Protein AF-A0A1F9MQ58-F1 (afdb_monomer_lite)

Structure (mmCIF, N/CA/C/O backbone):
data_AF-A0A1F9MQ58-F1
#
_entry.id   AF-A0A1F9MQ58-F1
#
loop_
_atom_site.group_PDB
_atom_site.id
_atom_site.type_symbol
_atom_site.label_atom_id
_atom_site.label_alt_id
_atom_site.label_comp_id
_atom_site.label_asym_id
_atom_site.label_entity_id
_atom_site.label_seq_id
_atom_site.pdbx_PDB_ins_code
_atom_site.Cartn_x
_atom_site.Cartn_y
_atom_site.Cartn_z
_atom_site.occupancy
_atom_site.B_iso_or_equiv
_atom_site.auth_seq_id
_atom_site.auth_comp_id
_atom_site.auth_asym_id
_atom_site.auth_atom_id
_atom_site.pdbx_PDB_model_num
ATOM 1 N N . MET A 1 1 ? -5.422 26.851 29.718 1.00 42.97 1 MET A N 1
ATOM 2 C CA . MET A 1 1 ? -6.063 26.298 28.508 1.00 42.97 1 MET A CA 1
ATOM 3 C C . MET A 1 1 ? -4.948 25.716 27.662 1.00 42.97 1 MET A C 1
ATOM 5 O O . MET A 1 1 ? -4.197 26.482 27.083 1.00 42.97 1 MET A O 1
ATOM 9 N N . SER A 1 2 ? -4.757 24.399 27.703 1.00 49.75 2 SER A N 1
ATOM 10 C CA . SER A 1 2 ? -3.715 23.707 26.933 1.00 49.75 2 SER A CA 1
ATOM 11 C C . SER A 1 2 ? -4.400 22.605 26.137 1.00 49.75 2 SER A C 1
ATOM 13 O O . SER A 1 2 ? -4.529 21.478 26.601 1.00 49.75 2 SER A O 1
ATOM 15 N N . THR A 1 3 ? -4.941 22.984 24.983 1.00 53.00 3 THR A N 1
ATOM 16 C CA . THR A 1 3 ? -5.681 22.118 24.048 1.00 53.00 3 THR A CA 1
ATOM 17 C C . THR A 1 3 ? -4.827 21.661 22.864 1.00 53.00 3 THR A C 1
ATOM 19 O O . THR A 1 3 ? -5.270 20.835 22.073 1.00 53.00 3 THR A O 1
ATOM 22 N N . ASP A 1 4 ? -3.588 22.140 22.760 1.00 58.81 4 ASP A N 1
ATOM 23 C CA . ASP A 1 4 ? -2.843 22.086 21.496 1.00 58.81 4 ASP A CA 1
ATOM 24 C C . ASP A 1 4 ? -2.055 20.784 21.298 1.00 58.81 4 ASP A C 1
ATOM 26 O O . ASP A 1 4 ? -1.822 20.363 20.172 1.00 58.81 4 ASP A O 1
ATOM 30 N N . GLY A 1 5 ? -1.688 20.083 22.375 1.00 55.97 5 GLY A N 1
ATOM 31 C CA . GLY A 1 5 ? -0.963 18.810 22.261 1.00 55.97 5 GLY A CA 1
ATOM 32 C C . GLY A 1 5 ? -1.830 17.655 21.747 1.00 55.97 5 GLY A C 1
ATOM 33 O O . GLY A 1 5 ? -1.336 16.760 21.068 1.00 55.97 5 GLY A O 1
ATOM 34 N N . ASN A 1 6 ? -3.132 17.685 22.047 1.00 60.88 6 ASN A N 1
ATOM 35 C CA . ASN A 1 6 ? -4.041 16.584 21.729 1.00 60.88 6 ASN A CA 1
ATOM 36 C C . ASN A 1 6 ? -4.501 16.623 20.261 1.00 60.88 6 ASN A C 1
ATOM 38 O O . ASN A 1 6 ? -4.661 15.579 19.636 1.00 60.88 6 ASN A O 1
ATOM 42 N N . SER A 1 7 ? -4.650 17.822 19.685 1.00 65.12 7 SER A N 1
ATOM 43 C CA . SER A 1 7 ? -5.025 17.998 18.276 1.00 65.12 7 SER A CA 1
ATOM 44 C C . SER A 1 7 ? -3.891 17.629 17.314 1.00 65.12 7 SER A C 1
ATOM 46 O O . SER A 1 7 ? -4.140 17.029 16.272 1.00 65.12 7 SER A O 1
ATOM 48 N N . ILE A 1 8 ? -2.634 17.916 17.673 1.00 64.75 8 ILE A N 1
ATOM 49 C CA . ILE A 1 8 ? -1.462 17.579 16.847 1.00 64.75 8 ILE A CA 1
ATOM 50 C C . ILE A 1 8 ? -1.295 16.060 16.722 1.00 64.75 8 ILE A C 1
ATOM 52 O O . ILE A 1 8 ? -1.086 15.551 15.621 1.00 64.75 8 ILE A O 1
ATOM 56 N N . LEU A 1 9 ? -1.427 15.329 17.832 1.00 64.94 9 LEU A N 1
ATOM 57 C CA . LEU A 1 9 ? -1.312 13.867 17.844 1.00 64.94 9 LEU A CA 1
ATOM 58 C C . LEU A 1 9 ? -2.446 13.192 17.060 1.00 64.94 9 LEU A C 1
ATOM 60 O O . LEU A 1 9 ? -2.198 12.230 16.334 1.00 64.94 9 LEU A O 1
ATOM 64 N N . GLN A 1 10 ? -3.671 13.715 17.161 1.00 69.62 10 GLN A N 1
ATOM 65 C CA . GLN A 1 10 ? -4.814 13.214 16.393 1.00 69.62 10 GLN A CA 1
ATOM 66 C C . GLN A 1 10 ? -4.635 13.426 14.886 1.00 69.62 10 GLN A C 1
ATOM 68 O O . GLN A 1 10 ? -4.887 12.506 14.109 1.00 69.62 10 GLN A O 1
ATOM 73 N N . ASN A 1 11 ? -4.134 14.592 14.471 1.00 74.88 11 ASN A N 1
ATOM 74 C CA . ASN A 1 11 ? -3.872 14.873 13.059 1.00 74.88 11 ASN A CA 1
ATOM 75 C C . ASN A 1 11 ? -2.779 13.957 12.490 1.00 74.88 11 ASN A C 1
ATOM 77 O O . ASN A 1 11 ? -2.952 13.391 11.416 1.00 74.88 11 ASN A O 1
ATOM 81 N N . GLN A 1 12 ? -1.698 13.723 13.241 1.00 79.69 12 GLN A N 1
ATOM 82 C CA . GLN A 1 12 ? -0.633 12.806 12.819 1.00 79.69 12 GLN A CA 1
ATOM 83 C C . GLN A 1 12 ? -1.126 11.363 12.650 1.00 79.69 12 GLN A C 1
ATOM 85 O O . GLN A 1 12 ? -0.718 10.677 11.715 1.00 79.69 12 GLN A O 1
ATOM 90 N N . GLN A 1 13 ? -2.013 10.896 13.533 1.00 79.56 13 GLN A N 1
ATOM 91 C CA . GLN A 1 13 ? -2.619 9.569 13.404 1.00 79.56 13 GLN A CA 1
ATOM 92 C C . GLN A 1 13 ? -3.555 9.481 12.197 1.00 79.56 13 GLN A C 1
ATOM 94 O O . GLN A 1 13 ? -3.550 8.472 11.494 1.00 79.56 13 GLN A O 1
ATOM 99 N N . HIS A 1 14 ? -4.330 10.531 11.933 1.00 83.94 14 HIS A N 1
ATOM 100 C CA . HIS A 1 14 ? -5.216 10.582 10.776 1.00 83.94 14 HIS A CA 1
ATOM 101 C C . HIS A 1 14 ? -4.436 10.547 9.453 1.00 83.94 14 HIS A C 1
ATOM 103 O O . HIS A 1 14 ? -4.742 9.734 8.578 1.00 83.94 14 HIS A O 1
ATOM 109 N N . ASP A 1 15 ? -3.370 11.341 9.341 1.00 86.50 15 ASP A N 1
ATOM 110 C CA . ASP A 1 15 ? -2.500 11.363 8.161 1.00 86.50 15 ASP A CA 1
ATOM 111 C C . ASP A 1 15 ? -1.853 9.993 7.909 1.00 86.50 15 ASP A C 1
ATOM 113 O O . ASP A 1 15 ? -1.788 9.519 6.770 1.00 86.50 15 ASP A O 1
ATOM 117 N N . LEU A 1 16 ? -1.432 9.312 8.980 1.00 85.50 16 LEU A N 1
ATOM 118 C CA . LEU A 1 16 ? -0.866 7.965 8.915 1.00 85.50 16 LEU A CA 1
ATOM 119 C C . LEU A 1 16 ? -1.864 6.953 8.338 1.00 85.50 16 LEU A C 1
ATOM 121 O O . LEU A 1 16 ? -1.513 6.141 7.480 1.00 85.50 16 LEU A O 1
ATOM 125 N N . ARG A 1 17 ? -3.121 7.019 8.786 1.00 87.06 17 ARG A N 1
ATOM 126 C CA . ARG A 1 17 ? -4.198 6.134 8.326 1.00 87.06 17 ARG A CA 1
ATOM 127 C C . ARG A 1 17 ? -4.545 6.386 6.867 1.00 87.06 17 ARG A C 1
ATOM 129 O O . ARG A 1 17 ? -4.656 5.430 6.105 1.00 87.06 17 ARG A O 1
ATOM 136 N N . ILE A 1 18 ? -4.632 7.649 6.446 1.00 88.81 18 ILE A N 1
ATOM 137 C CA . ILE A 1 18 ? -4.834 8.010 5.034 1.00 88.81 18 ILE A CA 1
ATOM 138 C C . ILE A 1 18 ? -3.687 7.475 4.173 1.00 88.81 18 ILE A C 1
ATOM 140 O O . ILE A 1 18 ? -3.915 6.929 3.087 1.00 88.81 18 ILE A O 1
ATOM 144 N N . PHE A 1 19 ? -2.449 7.606 4.649 1.00 89.00 19 PHE A N 1
ATOM 145 C CA . PHE A 1 19 ? -1.284 7.101 3.937 1.00 89.00 19 PHE A CA 1
ATOM 146 C C . PHE A 1 19 ? -1.338 5.578 3.771 1.00 89.00 19 PHE A C 1
ATOM 148 O O . PHE A 1 19 ? -1.163 5.069 2.662 1.00 89.00 19 PHE A O 1
ATOM 155 N N . ILE A 1 20 ? -1.655 4.841 4.838 1.00 90.00 20 ILE A N 1
ATOM 156 C CA . ILE A 1 20 ? -1.796 3.384 4.764 1.00 90.00 20 ILE A CA 1
ATOM 157 C C . ILE A 1 20 ? -2.968 2.983 3.881 1.00 90.00 20 ILE A C 1
ATOM 159 O O . ILE A 1 20 ? -2.802 2.102 3.042 1.00 90.00 20 ILE A O 1
ATOM 163 N N . PHE A 1 21 ? -4.117 3.645 3.997 1.00 92.50 21 PHE A N 1
ATOM 164 C CA . PHE A 1 21 ? -5.248 3.410 3.106 1.00 92.50 21 PHE A CA 1
ATOM 165 C C . PHE A 1 21 ? -4.831 3.548 1.639 1.00 92.50 21 PHE A C 1
ATOM 167 O O . PHE A 1 21 ? -5.105 2.667 0.825 1.00 92.50 21 PHE A O 1
ATOM 174 N N . SER A 1 22 ? -4.077 4.600 1.317 1.00 90.31 22 SER A N 1
ATOM 175 C CA . SER A 1 22 ? -3.553 4.822 -0.031 1.00 90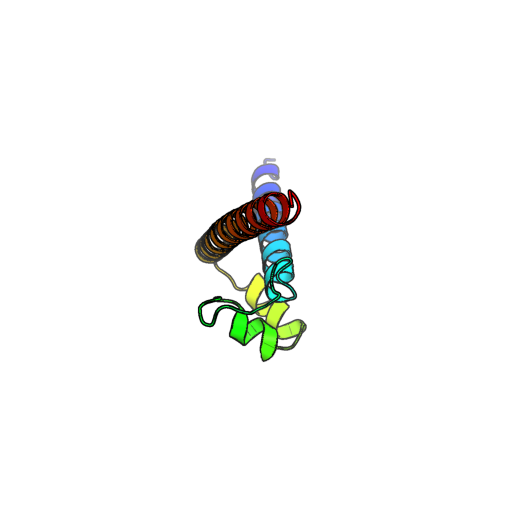.31 22 SER A CA 1
ATOM 176 C C . SER A 1 22 ? -2.658 3.665 -0.487 1.00 90.31 22 SER A C 1
ATOM 178 O O . SER A 1 22 ? -2.832 3.161 -1.597 1.00 90.31 22 SER A O 1
ATOM 180 N N . LEU A 1 23 ? -1.756 3.184 0.379 1.00 87.94 23 LEU A N 1
ATOM 181 C CA . LEU A 1 23 ? -0.905 2.022 0.099 1.00 87.94 23 LEU A CA 1
ATOM 182 C C . LEU A 1 23 ? -1.708 0.730 -0.080 1.00 87.94 23 LEU A C 1
ATOM 184 O O . LEU A 1 23 ? -1.372 -0.095 -0.931 1.00 87.94 23 LEU A O 1
ATOM 188 N N . VAL A 1 24 ? -2.757 0.531 0.711 1.00 88.88 24 VAL A N 1
ATOM 189 C CA . VAL A 1 24 ? -3.637 -0.636 0.634 1.00 88.88 24 VAL A CA 1
ATOM 190 C C . VAL A 1 24 ? -4.390 -0.639 -0.697 1.00 88.88 24 VAL A C 1
ATOM 192 O O . VAL A 1 24 ? -4.392 -1.658 -1.390 1.00 88.88 24 VAL A O 1
ATOM 195 N N . VAL A 1 25 ? -4.946 0.506 -1.104 1.00 89.31 25 VAL A N 1
ATOM 196 C CA . VAL A 1 25 ? -5.646 0.673 -2.387 1.00 89.31 25 VAL A CA 1
ATOM 197 C C . VAL A 1 25 ? -4.703 0.440 -3.562 1.00 89.31 25 VAL A C 1
ATOM 199 O O . VAL A 1 25 ? -5.030 -0.324 -4.471 1.00 89.31 25 VAL A O 1
ATOM 202 N N . ALA A 1 26 ? -3.523 1.058 -3.543 1.00 82.31 26 ALA A N 1
ATOM 203 C CA . ALA A 1 26 ? -2.551 0.927 -4.614 1.00 82.31 26 ALA A CA 1
ATOM 204 C C . ALA A 1 26 ? -1.116 1.066 -4.097 1.00 82.31 26 ALA A C 1
ATOM 206 O O . ALA A 1 26 ? -0.749 2.046 -3.456 1.00 82.31 26 ALA A O 1
ATOM 207 N N . CYS A 1 27 ? -0.254 0.114 -4.460 1.00 78.31 27 CYS A N 1
ATOM 208 C CA . CYS A 1 27 ? 1.183 0.290 -4.283 1.00 78.31 27 CYS A CA 1
ATOM 209 C C . CYS A 1 27 ? 1.778 0.883 -5.567 1.00 78.31 27 CYS A C 1
ATOM 211 O O . CYS A 1 27 ? 1.655 0.263 -6.629 1.00 78.31 27 CYS A O 1
ATOM 213 N N . PRO A 1 28 ? 2.473 2.033 -5.484 1.00 70.69 28 PRO A N 1
ATOM 214 C CA . PRO A 1 28 ? 2.980 2.752 -6.653 1.00 70.69 28 PRO A CA 1
ATOM 215 C C . PRO A 1 28 ? 4.040 1.974 -7.447 1.00 70.69 28 PRO A C 1
ATOM 217 O O . PRO A 1 28 ? 4.390 2.365 -8.556 1.00 70.69 28 PRO A O 1
ATOM 220 N N . ILE A 1 29 ? 4.562 0.873 -6.901 1.00 67.94 29 ILE A N 1
ATOM 221 C CA . ILE A 1 29 ? 5.628 0.074 -7.519 1.00 67.94 29 ILE A CA 1
ATOM 222 C C . ILE A 1 29 ? 5.151 -1.303 -7.981 1.00 67.94 29 ILE A C 1
ATOM 224 O O . ILE A 1 29 ? 5.942 -2.103 -8.484 1.00 67.94 29 ILE A O 1
ATOM 228 N N . ASN A 1 30 ? 3.874 -1.628 -7.788 1.00 61.66 30 ASN A N 1
ATOM 229 C CA . ASN A 1 30 ? 3.422 -2.992 -7.994 1.00 61.66 30 ASN A CA 1
ATOM 230 C C . ASN A 1 30 ? 3.154 -3.285 -9.477 1.00 61.66 30 ASN A C 1
ATOM 232 O O . ASN A 1 30 ? 2.048 -3.088 -9.967 1.00 61.66 30 ASN A O 1
ATOM 236 N N . ARG A 1 31 ? 4.174 -3.784 -10.188 1.00 53.78 31 ARG A N 1
ATOM 237 C CA . ARG A 1 31 ? 3.997 -4.543 -11.444 1.00 53.78 31 ARG A CA 1
ATOM 238 C C . ARG A 1 31 ? 3.986 -6.061 -11.241 1.00 53.78 31 ARG A C 1
ATOM 240 O O . ARG A 1 31 ? 3.703 -6.779 -12.187 1.00 53.78 31 ARG A O 1
ATOM 247 N N . ASN A 1 32 ? 4.286 -6.541 -10.034 1.00 50.50 32 ASN A N 1
ATOM 248 C CA . ASN A 1 32 ? 4.129 -7.939 -9.643 1.00 50.50 32 ASN A CA 1
ATOM 249 C C . ASN A 1 32 ? 3.969 -7.984 -8.118 1.00 50.50 32 ASN A C 1
ATOM 251 O O . ASN A 1 32 ? 4.960 -7.695 -7.433 1.00 50.50 32 ASN A O 1
ATOM 255 N N . PRO A 1 33 ? 2.773 -8.289 -7.575 1.00 54.72 33 PRO A N 1
ATOM 256 C CA . PRO A 1 33 ? 2.641 -8.522 -6.146 1.00 54.72 33 PRO A CA 1
ATOM 257 C C . PRO A 1 33 ? 3.617 -9.634 -5.781 1.00 54.72 33 PRO A C 1
ATOM 259 O O . PRO A 1 33 ? 3.529 -10.748 -6.286 1.00 54.72 33 PRO A O 1
ATOM 262 N N . ARG A 1 34 ? 4.611 -9.313 -4.949 1.00 59.91 34 ARG A N 1
ATOM 263 C CA . ARG A 1 34 ? 5.334 -10.370 -4.248 1.00 59.91 34 ARG A CA 1
ATOM 264 C C . ARG A 1 34 ? 4.297 -11.111 -3.412 1.00 59.91 34 ARG A C 1
ATOM 266 O O . ARG A 1 34 ? 3.490 -10.448 -2.756 1.00 59.91 34 ARG A O 1
ATOM 273 N N . GLU A 1 35 ? 4.357 -12.439 -3.421 1.00 59.03 35 GLU A N 1
ATOM 274 C CA . GLU A 1 35 ? 3.500 -13.314 -2.607 1.00 59.03 35 GLU A CA 1
ATOM 275 C C . GLU A 1 35 ? 3.507 -12.898 -1.119 1.00 59.03 35 GLU A C 1
ATOM 277 O O . GLU A 1 35 ? 2.518 -13.076 -0.416 1.00 59.03 35 GLU A O 1
ATOM 282 N N . ASP A 1 36 ? 4.566 -12.207 -0.680 1.00 73.94 36 ASP A N 1
ATOM 283 C CA . ASP A 1 36 ? 4.800 -11.805 0.710 1.00 73.94 36 ASP A CA 1
ATOM 284 C C . ASP A 1 36 ? 4.366 -10.363 1.055 1.00 73.94 36 ASP A C 1
ATOM 286 O O . ASP A 1 36 ? 4.769 -9.830 2.096 1.00 73.94 36 ASP A O 1
ATOM 290 N N . CYS A 1 37 ? 3.639 -9.654 0.181 1.00 81.06 37 CYS A N 1
ATOM 291 C CA . CYS A 1 37 ? 3.152 -8.312 0.522 1.00 81.06 37 CYS A CA 1
ATOM 292 C C . CYS A 1 37 ? 2.026 -8.412 1.567 1.00 81.06 37 CYS A C 1
ATOM 294 O O . CYS A 1 37 ? 1.013 -9.046 1.279 1.00 81.06 37 CYS A O 1
ATOM 296 N N . PRO A 1 38 ? 2.112 -7.724 2.725 1.00 81.81 38 PRO A N 1
ATOM 297 C CA . PRO A 1 38 ? 1.076 -7.795 3.762 1.00 81.81 38 PRO A CA 1
ATOM 298 C C . PRO A 1 38 ? -0.284 -7.256 3.294 1.00 81.81 38 PRO A C 1
ATOM 300 O O . PRO A 1 38 ? -1.311 -7.561 3.890 1.00 81.81 38 PRO A O 1
ATOM 303 N N . PHE A 1 39 ? -0.305 -6.472 2.211 1.00 86.19 39 PHE A N 1
ATOM 304 C CA . PHE A 1 39 ? -1.525 -5.929 1.619 1.00 86.19 39 PHE A CA 1
ATOM 305 C C . PHE A 1 39 ? -2.003 -6.687 0.379 1.00 86.19 39 PHE A C 1
ATOM 307 O O . PHE A 1 39 ? -2.986 -6.244 -0.203 1.00 86.19 39 PHE A O 1
ATOM 314 N N . SER A 1 40 ? -1.352 -7.775 -0.062 1.00 84.00 40 SER A N 1
ATOM 315 C CA . SER A 1 40 ? -1.757 -8.486 -1.294 1.00 84.00 40 SER A CA 1
ATOM 316 C C . SER A 1 40 ? -3.226 -8.904 -1.226 1.00 84.00 40 SER A C 1
ATOM 318 O O . SER A 1 40 ? -4.042 -8.437 -2.018 1.00 84.00 40 SER A O 1
ATOM 320 N N . LYS A 1 41 ? -3.572 -9.659 -0.182 1.00 84.00 41 LYS A N 1
ATOM 321 C CA . LYS A 1 41 ? -4.915 -10.188 0.038 1.00 84.00 41 LYS A CA 1
ATOM 322 C C . LYS A 1 41 ? -5.959 -9.087 0.201 1.00 84.00 41 LYS A C 1
ATOM 324 O O . LYS A 1 41 ? -6.981 -9.099 -0.467 1.00 84.00 41 LYS A O 1
ATOM 329 N N . ILE A 1 42 ? -5.686 -8.087 1.041 1.00 88.62 42 ILE A N 1
ATOM 330 C CA . ILE A 1 42 ? -6.622 -6.970 1.237 1.00 88.62 42 ILE A CA 1
ATOM 331 C C . ILE A 1 42 ? -6.784 -6.148 -0.046 1.00 88.62 42 ILE A C 1
ATOM 333 O O . ILE A 1 42 ? -7.870 -5.645 -0.326 1.00 88.62 42 ILE A O 1
ATOM 337 N N . ARG A 1 43 ? -5.731 -5.986 -0.852 1.00 87.38 43 ARG A N 1
ATOM 338 C CA . ARG A 1 43 ? -5.835 -5.228 -2.100 1.00 87.38 43 ARG A CA 1
ATOM 339 C C . ARG A 1 43 ? -6.721 -5.937 -3.120 1.00 87.38 43 ARG A C 1
ATOM 341 O O . ARG A 1 43 ? -7.503 -5.258 -3.787 1.00 87.38 43 ARG A O 1
ATOM 348 N N . GLU A 1 44 ? -6.578 -7.250 -3.231 1.00 85.94 44 GLU A N 1
ATOM 349 C CA . GLU A 1 44 ? -7.258 -8.083 -4.226 1.00 85.94 44 GLU A CA 1
ATOM 350 C C . GLU A 1 44 ? -8.697 -8.417 -3.821 1.00 85.94 44 GLU A C 1
ATOM 352 O O . GLU A 1 44 ? -9.604 -8.248 -4.635 1.00 85.94 44 GLU A O 1
ATOM 357 N N . ASP A 1 45 ? -8.915 -8.794 -2.561 1.00 89.38 45 ASP A N 1
ATOM 358 C CA . ASP A 1 45 ? -10.172 -9.413 -2.131 1.00 89.38 45 ASP A CA 1
ATOM 359 C C . ASP A 1 45 ? -11.151 -8.433 -1.470 1.00 89.38 45 ASP A C 1
ATOM 361 O O . ASP A 1 45 ? -12.349 -8.707 -1.415 1.00 89.38 45 ASP A O 1
ATOM 365 N N . CYS A 1 46 ? -10.670 -7.296 -0.955 1.00 92.44 46 CYS A N 1
ATOM 366 C CA . CYS A 1 46 ? -11.506 -6.370 -0.191 1.00 92.44 46 CYS A CA 1
ATOM 367 C C . CYS A 1 46 ? -12.033 -5.196 -1.032 1.00 92.44 46 CYS A C 1
ATOM 369 O O . CYS A 1 46 ? -11.357 -4.634 -1.906 1.00 92.44 46 CYS A O 1
ATOM 371 N N . SER A 1 47 ? -13.242 -4.758 -0.697 1.00 95.31 47 SER A N 1
ATOM 372 C CA . SER A 1 47 ? -13.850 -3.515 -1.169 1.00 95.31 47 SER A CA 1
ATOM 373 C C . SER A 1 47 ? -13.093 -2.275 -0.671 1.00 95.31 47 SER A C 1
ATOM 375 O O . SER A 1 47 ? -12.258 -2.337 0.231 1.00 95.31 47 SER A O 1
ATOM 377 N N . LEU A 1 48 ? -13.380 -1.109 -1.258 1.00 94.00 48 LEU A N 1
ATOM 378 C CA . LEU A 1 48 ? -12.801 0.162 -0.800 1.00 94.00 48 LEU A CA 1
ATOM 379 C C . LEU A 1 48 ? -13.160 0.487 0.656 1.00 94.00 48 LEU A C 1
ATOM 381 O O . LEU A 1 48 ? -12.317 1.002 1.385 1.00 94.00 48 LEU A O 1
ATOM 385 N N . GLU A 1 49 ? -14.381 0.165 1.074 1.00 95.25 49 GLU A N 1
ATOM 386 C CA . GLU A 1 49 ? -14.853 0.381 2.442 1.00 95.25 49 GLU A CA 1
ATOM 387 C C . GLU A 1 49 ? -14.080 -0.489 3.440 1.00 95.25 49 GLU A C 1
ATOM 389 O O . GLU A 1 49 ? -13.542 0.014 4.423 1.00 95.25 49 GLU A O 1
ATOM 394 N N . GLU A 1 50 ? -13.912 -1.778 3.143 1.00 95.19 50 GLU A N 1
ATOM 395 C CA . GLU A 1 50 ? -13.120 -2.692 3.974 1.00 95.19 50 GLU A CA 1
ATOM 396 C C . GLU A 1 50 ? -11.647 -2.274 4.054 1.00 95.19 50 GLU A C 1
ATOM 398 O O . GLU A 1 50 ? -11.033 -2.347 5.118 1.00 95.19 50 GLU A O 1
ATOM 403 N N . LYS A 1 51 ? -11.077 -1.774 2.952 1.00 93.81 51 LYS A N 1
ATOM 404 C CA . LYS A 1 51 ? -9.710 -1.225 2.922 1.00 93.81 51 LYS A CA 1
ATOM 405 C C . LYS A 1 51 ? -9.571 0.002 3.819 1.00 93.81 51 LYS A C 1
ATOM 407 O O . LYS A 1 51 ? -8.555 0.152 4.498 1.00 93.81 51 LYS A O 1
ATOM 412 N N . TYR A 1 52 ? -10.576 0.874 3.819 1.00 93.00 52 TYR A N 1
ATOM 413 C CA . TYR A 1 52 ? -10.608 2.052 4.680 1.00 93.00 52 TYR A CA 1
ATOM 414 C C . TYR A 1 52 ? -10.721 1.654 6.154 1.00 93.00 52 TYR A C 1
ATOM 416 O O . TYR A 1 52 ? -9.921 2.101 6.974 1.00 93.00 52 TYR A O 1
ATOM 424 N N . HIS A 1 53 ? -11.633 0.735 6.479 1.00 94.00 53 HIS A N 1
ATOM 425 C CA . HIS A 1 53 ? -11.770 0.206 7.834 1.00 94.00 53 HIS A CA 1
ATOM 426 C C . HIS A 1 53 ? -10.514 -0.500 8.326 1.00 94.00 53 HIS A C 1
ATOM 428 O O . HIS A 1 53 ? -10.156 -0.356 9.492 1.00 94.00 53 HIS A O 1
ATOM 434 N N . TYR A 1 54 ? -9.823 -1.236 7.459 1.00 92.94 54 TYR A N 1
ATOM 435 C CA . TYR A 1 54 ? -8.540 -1.824 7.809 1.00 92.94 54 TYR A CA 1
ATOM 436 C C . TYR A 1 54 ? -7.538 -0.747 8.241 1.00 92.94 54 TYR A C 1
ATOM 438 O O . TYR A 1 54 ? -6.959 -0.857 9.316 1.00 92.94 54 TYR A O 1
ATOM 446 N N . ALA A 1 55 ? -7.380 0.320 7.453 1.00 92.50 55 ALA A N 1
ATOM 447 C CA . ALA A 1 55 ? -6.447 1.394 7.776 1.00 92.50 55 ALA A CA 1
ATOM 448 C C . ALA A 1 55 ? -6.826 2.151 9.063 1.00 92.50 55 ALA A C 1
ATOM 450 O O . ALA A 1 55 ? -5.949 2.458 9.867 1.00 92.50 55 ALA A O 1
ATOM 451 N N . GLU A 1 56 ? -8.117 2.416 9.286 1.00 91.31 56 GLU A N 1
ATOM 452 C CA . GLU A 1 56 ? -8.618 3.089 10.494 1.00 91.31 56 GLU A CA 1
ATOM 453 C C . GLU A 1 56 ? -8.399 2.276 11.777 1.00 91.31 56 GLU A C 1
ATOM 455 O O . GLU A 1 56 ? -8.140 2.852 12.836 1.00 91.31 56 GLU A O 1
ATOM 460 N N . ASN A 1 57 ? -8.483 0.946 11.687 1.00 91.50 57 ASN A N 1
ATOM 461 C CA . ASN A 1 57 ? -8.402 0.051 12.842 1.00 91.50 57 ASN A CA 1
ATOM 462 C C . ASN A 1 57 ? -6.975 -0.379 13.208 1.00 91.50 57 ASN A C 1
ATOM 464 O O . ASN A 1 57 ? -6.803 -1.081 14.203 1.00 91.50 57 ASN A O 1
ATOM 468 N N . LEU A 1 58 ? -5.959 0.031 12.445 1.00 89.19 58 LEU A N 1
ATOM 469 C CA . LEU A 1 58 ? -4.571 -0.276 12.778 1.00 89.19 58 LEU A CA 1
ATOM 470 C C . LEU A 1 58 ? -4.147 0.410 14.073 1.00 89.19 58 LEU A C 1
ATOM 472 O O . LEU A 1 58 ? -4.355 1.617 14.272 1.00 89.19 58 LEU A O 1
ATOM 476 N N . PHE A 1 59 ? -3.460 -0.346 14.924 1.00 88.25 59 PHE A N 1
ATOM 477 C CA . PHE A 1 59 ? -2.747 0.254 16.037 1.00 88.25 59 PHE A CA 1
ATOM 478 C C . PHE A 1 59 ? -1.558 1.078 15.517 1.00 88.25 59 PHE A C 1
ATOM 480 O O . PHE A 1 59 ? -0.951 0.730 14.500 1.00 88.25 59 PHE A O 1
ATOM 487 N N . PRO A 1 60 ? -1.153 2.151 16.225 1.00 84.12 60 PRO A N 1
ATOM 488 C CA . PRO A 1 60 ? -0.044 2.994 15.781 1.00 84.12 60 PRO A CA 1
ATOM 489 C C . PRO A 1 60 ? 1.262 2.233 15.505 1.00 84.12 60 PRO A C 1
ATOM 491 O O . PRO A 1 60 ? 1.981 2.588 14.577 1.00 84.12 60 PRO A O 1
ATOM 494 N N . TYR A 1 61 ? 1.567 1.179 16.272 1.00 86.38 61 TYR A N 1
ATOM 495 C CA . TYR A 1 61 ? 2.781 0.383 16.059 1.00 86.38 61 TYR A CA 1
ATOM 496 C C . TYR A 1 61 ? 2.712 -0.445 14.764 1.00 86.38 61 TYR A C 1
ATOM 498 O O . TYR A 1 61 ? 3.674 -0.456 14.002 1.00 86.38 61 TYR A O 1
ATOM 506 N N . GLU A 1 62 ? 1.562 -1.053 14.459 1.00 88.94 62 GLU A N 1
ATOM 507 C CA . GLU A 1 62 ? 1.348 -1.823 13.223 1.00 88.94 62 GLU A CA 1
ATOM 508 C 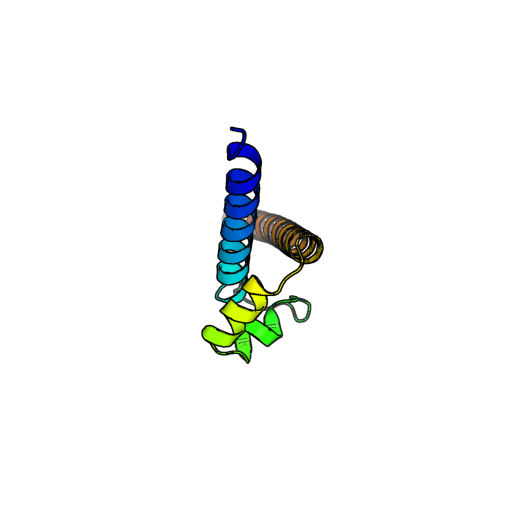C . GLU A 1 62 ? 1.452 -0.916 12.002 1.00 88.94 62 GLU A C 1
ATOM 510 O O . GLU A 1 62 ? 2.057 -1.263 10.988 1.00 88.94 62 GLU A O 1
ATOM 515 N N . ALA A 1 63 ? 0.891 0.288 12.119 1.00 86.56 63 ALA A N 1
ATOM 516 C CA . ALA A 1 63 ? 0.962 1.291 11.078 1.00 86.56 63 ALA A CA 1
ATOM 517 C C . ALA A 1 63 ? 2.419 1.668 10.751 1.00 86.56 63 ALA A C 1
ATOM 519 O O . ALA A 1 63 ? 2.801 1.717 9.580 1.00 86.56 63 ALA A O 1
ATOM 520 N N . VAL A 1 64 ? 3.254 1.870 11.774 1.00 86.81 64 VAL A N 1
ATOM 521 C CA . VAL A 1 64 ? 4.689 2.143 11.599 1.00 86.81 64 VAL A CA 1
ATOM 522 C C . VAL A 1 64 ? 5.404 0.961 10.940 1.00 86.81 64 VAL A C 1
ATOM 524 O O . VAL A 1 64 ? 6.112 1.160 9.952 1.00 86.81 64 VAL A O 1
ATOM 527 N N . GLU A 1 65 ? 5.183 -0.266 11.414 1.00 87.50 65 GLU A N 1
ATOM 528 C CA . GLU A 1 65 ? 5.802 -1.472 10.843 1.00 87.50 65 GLU A CA 1
ATOM 529 C C . GLU A 1 65 ? 5.461 -1.655 9.355 1.00 87.50 65 GLU A C 1
ATOM 531 O O . GLU A 1 65 ? 6.332 -1.958 8.530 1.00 87.50 65 GLU A O 1
ATOM 536 N N . LEU A 1 66 ? 4.203 -1.410 8.979 1.00 87.44 66 LEU A N 1
ATOM 537 C CA . LEU A 1 66 ? 3.739 -1.492 7.594 1.00 87.44 66 LEU A CA 1
ATOM 538 C C . LEU A 1 66 ? 4.402 -0.446 6.694 1.00 87.44 66 LEU A C 1
ATOM 540 O O . LEU A 1 66 ? 4.739 -0.743 5.540 1.00 87.44 66 LEU A O 1
ATOM 544 N N . ILE A 1 67 ? 4.614 0.763 7.210 1.00 86.06 67 ILE A N 1
ATOM 545 C CA . ILE A 1 67 ? 5.303 1.838 6.490 1.00 86.06 67 ILE A CA 1
ATOM 546 C C . ILE A 1 67 ? 6.780 1.497 6.315 1.00 86.06 67 ILE A C 1
ATOM 548 O O . ILE A 1 67 ? 7.309 1.612 5.207 1.00 86.06 67 ILE A O 1
ATOM 552 N N . GLU A 1 68 ? 7.448 1.013 7.361 1.00 87.44 68 GLU A N 1
ATOM 553 C CA . GLU A 1 68 ? 8.842 0.576 7.273 1.00 87.44 68 GLU A CA 1
ATOM 554 C C . GLU A 1 68 ? 9.029 -0.565 6.270 1.00 87.44 68 GLU A C 1
ATOM 556 O O . GLU A 1 68 ? 9.976 -0.551 5.472 1.00 87.44 68 GLU A O 1
ATOM 561 N N . TYR A 1 69 ? 8.116 -1.541 6.265 1.00 87.00 69 TYR A N 1
ATOM 562 C CA . TYR A 1 69 ? 8.107 -2.608 5.269 1.00 87.00 69 TYR A CA 1
ATOM 563 C C . TYR A 1 69 ? 8.027 -2.033 3.849 1.00 87.00 69 TYR A C 1
ATOM 565 O O . TYR A 1 69 ? 8.819 -2.412 2.976 1.00 87.00 69 TYR A O 1
ATOM 573 N N . HIS A 1 70 ? 7.105 -1.095 3.612 1.00 85.31 70 HIS A N 1
ATOM 574 C CA . HIS A 1 70 ? 6.918 -0.494 2.294 1.00 85.31 70 HIS A CA 1
ATOM 575 C C . HIS A 1 70 ? 8.107 0.368 1.870 1.00 85.31 70 HIS A C 1
ATOM 577 O O . HIS A 1 70 ? 8.505 0.290 0.709 1.00 85.31 70 HIS A O 1
ATOM 583 N N . ASN A 1 71 ? 8.747 1.090 2.791 1.00 85.69 71 ASN A N 1
ATOM 584 C CA . ASN A 1 71 ? 9.981 1.827 2.513 1.00 85.69 71 ASN A CA 1
ATOM 585 C C . ASN A 1 71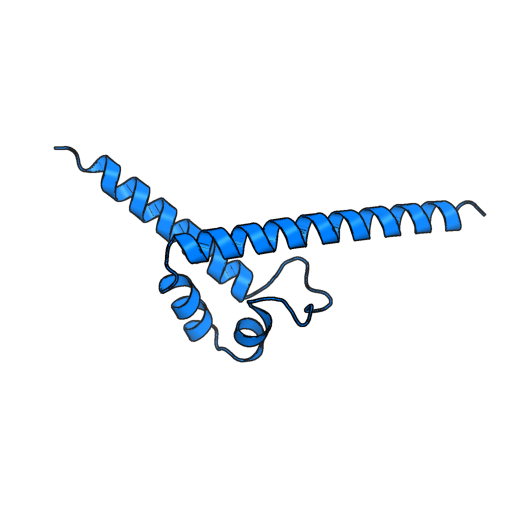 ? 11.108 0.882 2.072 1.00 85.69 71 ASN A C 1
ATOM 587 O O . ASN A 1 71 ? 11.713 1.084 1.018 1.00 85.69 71 ASN A O 1
ATOM 591 N N . LYS A 1 72 ? 11.321 -0.228 2.792 1.00 86.50 72 LYS A N 1
ATOM 592 C CA . LYS A 1 72 ? 12.307 -1.259 2.408 1.00 86.50 72 LYS A CA 1
ATOM 593 C C . LYS A 1 72 ? 11.965 -1.925 1.075 1.00 86.50 72 LYS A C 1
ATOM 595 O O . LYS A 1 72 ? 12.856 -2.335 0.326 1.00 86.50 72 LYS A O 1
ATOM 600 N N . CYS A 1 73 ? 10.681 -2.104 0.774 1.00 84.56 73 CYS A N 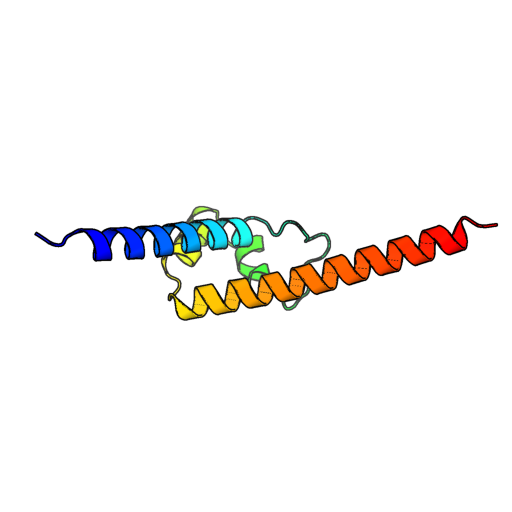1
ATOM 601 C CA . CYS A 1 73 ? 10.242 -2.584 -0.534 1.00 84.56 73 CYS A CA 1
ATOM 602 C C . CYS A 1 73 ? 10.574 -1.557 -1.630 1.00 84.56 73 CYS A C 1
ATOM 604 O O . CYS A 1 73 ? 11.111 -1.927 -2.676 1.00 84.56 73 CYS A O 1
ATOM 606 N N . TYR A 1 74 ? 10.320 -0.274 -1.367 1.00 84.69 74 TYR A N 1
ATOM 607 C CA . TYR A 1 74 ? 10.569 0.831 -2.288 1.00 84.69 74 TYR A CA 1
ATOM 608 C C . TYR A 1 74 ? 12.050 0.982 -2.634 1.00 84.69 74 TYR A C 1
ATOM 610 O O . TYR A 1 74 ? 12.416 1.008 -3.812 1.00 84.69 74 TYR A O 1
ATOM 618 N N . GLU A 1 75 ? 12.921 0.951 -1.631 1.00 86.31 75 GLU A N 1
ATOM 619 C CA . GLU A 1 75 ? 14.372 0.983 -1.820 1.00 86.31 75 GLU A CA 1
ATOM 620 C C . GLU A 1 75 ? 14.876 -0.193 -2.662 1.00 86.31 75 GLU A C 1
ATOM 622 O O . GLU A 1 75 ? 15.628 0.005 -3.622 1.00 86.31 75 GLU A O 1
ATOM 627 N N . ARG A 1 76 ? 14.427 -1.419 -2.355 1.00 84.44 76 ARG A N 1
ATOM 628 C CA . ARG A 1 76 ? 14.808 -2.622 -3.111 1.00 84.44 76 ARG A CA 1
ATOM 629 C C . ARG A 1 76 ? 14.407 -2.519 -4.581 1.00 84.44 76 ARG A C 1
ATOM 631 O O . ARG A 1 76 ? 15.204 -2.863 -5.454 1.00 84.44 76 ARG A O 1
ATOM 638 N N . GLN A 1 77 ? 13.213 -2.008 -4.864 1.00 81.69 77 GLN A N 1
ATOM 639 C CA . GLN A 1 77 ? 12.742 -1.827 -6.237 1.00 81.69 77 GLN A CA 1
ATOM 640 C C . GLN A 1 77 ? 13.513 -0.732 -6.978 1.00 81.69 77 GLN A C 1
ATOM 642 O O . GLN A 1 77 ? 13.928 -0.946 -8.116 1.00 81.69 77 GLN A O 1
ATOM 647 N N . ILE A 1 78 ? 13.796 0.406 -6.337 1.00 85.06 78 ILE A N 1
ATOM 648 C CA . ILE A 1 78 ? 14.655 1.441 -6.932 1.00 85.06 78 ILE A CA 1
ATOM 649 C C . ILE A 1 78 ? 16.027 0.867 -7.283 1.00 85.06 78 ILE A C 1
ATOM 651 O O . ILE A 1 78 ? 16.547 1.139 -8.367 1.00 85.06 78 ILE A O 1
ATOM 655 N N . MET A 1 79 ? 16.627 0.078 -6.390 1.00 86.19 79 MET A N 1
ATOM 656 C CA . MET A 1 79 ? 17.922 -0.550 -6.649 1.00 86.19 79 MET A CA 1
ATOM 657 C C . MET A 1 79 ? 17.857 -1.518 -7.835 1.00 86.19 79 MET A C 1
ATOM 659 O O . MET A 1 79 ? 18.752 -1.485 -8.683 1.00 86.19 79 MET A O 1
ATOM 663 N N . ALA A 1 80 ? 16.789 -2.313 -7.944 1.00 83.75 80 ALA A N 1
ATOM 664 C CA . ALA A 1 80 ? 16.562 -3.210 -9.075 1.00 83.75 80 ALA A CA 1
ATOM 665 C C . ALA A 1 80 ? 16.400 -2.441 -10.398 1.00 83.75 80 ALA A C 1
ATOM 667 O O . ALA A 1 80 ? 17.072 -2.759 -11.37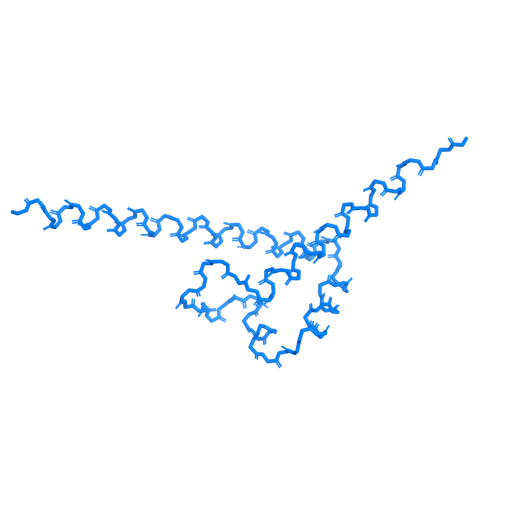9 1.00 83.75 80 ALA A O 1
ATOM 668 N N . ILE A 1 81 ? 15.595 -1.374 -10.415 1.00 84.31 81 IL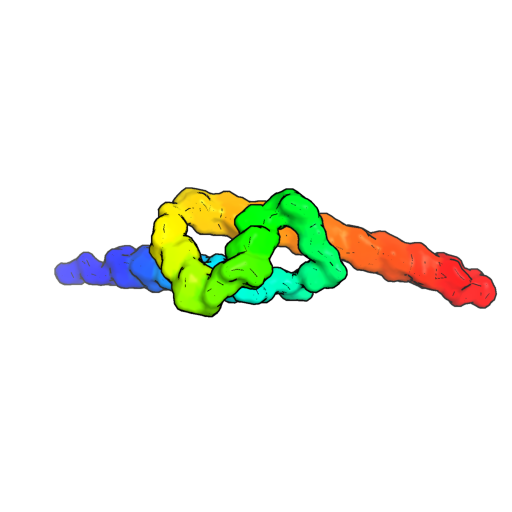E A N 1
ATOM 669 C CA . ILE A 1 81 ? 15.415 -0.503 -11.588 1.00 84.31 81 ILE A CA 1
ATOM 670 C C . ILE A 1 81 ? 16.748 0.138 -11.989 1.00 84.31 81 ILE A C 1
ATOM 672 O O . ILE A 1 81 ? 17.120 0.122 -13.162 1.00 84.31 81 ILE A O 1
ATOM 676 N N . LYS A 1 82 ? 17.509 0.664 -11.020 1.00 85.38 82 LYS A N 1
ATOM 677 C CA . LYS A 1 82 ? 18.845 1.231 -11.264 1.00 85.38 82 LYS A CA 1
ATOM 678 C C . LYS A 1 82 ? 19.801 0.189 -11.847 1.00 85.38 82 LYS A C 1
ATOM 680 O O . LYS A 1 82 ? 20.577 0.522 -12.741 1.00 85.38 82 LYS A O 1
ATOM 685 N N . ALA A 1 83 ? 19.770 -1.048 -11.354 1.00 84.69 83 ALA A N 1
ATOM 686 C CA . ALA A 1 83 ? 20.590 -2.136 -11.878 1.00 84.69 83 ALA A CA 1
ATOM 687 C C . ALA A 1 83 ? 20.205 -2.487 -13.322 1.00 84.69 83 ALA A C 1
ATOM 689 O O . ALA A 1 83 ? 21.077 -2.492 -14.190 1.00 84.69 83 ALA A O 1
ATOM 690 N N . ALA A 1 84 ? 18.912 -2.663 -13.600 1.00 83.06 84 ALA A N 1
ATOM 691 C CA . ALA A 1 84 ? 18.407 -2.927 -14.945 1.00 83.06 84 ALA A CA 1
ATOM 692 C C . ALA A 1 84 ? 18.783 -1.805 -15.928 1.00 83.06 84 ALA A C 1
ATOM 694 O O . ALA A 1 84 ? 19.303 -2.073 -17.010 1.00 83.06 84 ALA A O 1
ATOM 695 N N . ALA A 1 85 ? 18.621 -0.539 -15.531 1.00 84.12 85 ALA A N 1
ATOM 696 C CA . ALA A 1 85 ? 18.998 0.610 -16.352 1.00 84.12 85 ALA A CA 1
ATOM 697 C C . ALA A 1 85 ? 20.507 0.654 -16.662 1.00 84.12 85 ALA A C 1
ATOM 699 O O . ALA A 1 85 ? 20.900 1.046 -17.764 1.00 84.12 85 ALA A O 1
ATOM 700 N N . ARG A 1 86 ? 21.368 0.240 -15.719 1.00 82.00 86 ARG A N 1
ATOM 701 C CA . ARG A 1 86 ? 22.815 0.104 -15.966 1.00 82.00 86 ARG A CA 1
ATOM 702 C C . ARG A 1 86 ? 23.122 -1.009 -16.968 1.00 82.00 86 ARG A C 1
ATOM 704 O O . ARG A 1 86 ? 23.933 -0.776 -17.860 1.00 82.00 86 ARG A O 1
ATOM 711 N N . CYS A 1 87 ? 22.460 -2.163 -16.860 1.00 71.81 87 CYS A N 1
ATOM 712 C CA . CYS A 1 87 ? 22.617 -3.263 -17.816 1.00 71.81 87 CYS A CA 1
ATOM 713 C C . CYS A 1 87 ? 22.204 -2.845 -19.233 1.00 71.81 87 CYS A C 1
ATOM 715 O O . CYS A 1 87 ? 22.987 -3.018 -20.160 1.00 71.81 87 CYS A O 1
ATOM 717 N N . VAL A 1 88 ? 21.045 -2.194 -19.400 1.00 72.81 88 VAL A N 1
ATOM 718 C CA . VAL A 1 88 ? 20.582 -1.710 -20.718 1.00 72.81 88 VAL A CA 1
ATOM 719 C C . VAL A 1 88 ? 21.583 -0.733 -21.345 1.00 72.81 88 VAL A C 1
ATOM 721 O O . VAL A 1 88 ? 21.868 -0.820 -22.536 1.00 72.81 88 VAL A O 1
ATOM 724 N N . ARG A 1 89 ? 22.185 0.164 -20.552 1.00 65.44 89 ARG A N 1
ATOM 725 C CA . ARG A 1 89 ? 23.219 1.094 -21.044 1.00 65.44 89 ARG A CA 1
ATOM 726 C C . ARG A 1 89 ? 24.516 0.407 -21.470 1.00 65.44 89 ARG A C 1
ATOM 728 O O . ARG A 1 89 ? 25.213 0.949 -22.321 1.00 65.44 89 ARG A O 1
ATOM 735 N N . GLN A 1 90 ? 24.867 -0.732 -20.875 1.00 62.38 90 GLN A N 1
ATOM 736 C CA . GLN A 1 90 ? 26.021 -1.525 -21.311 1.00 62.38 90 GLN A CA 1
ATOM 737 C C . GLN A 1 90 ? 25.703 -2.305 -22.590 1.00 62.38 90 GLN A C 1
ATOM 739 O O . GLN A 1 90 ? 26.533 -2.335 -23.491 1.00 62.38 90 GLN A O 1
ATOM 744 N N . SER A 1 91 ? 24.491 -2.850 -22.712 1.00 59.47 91 SER A N 1
ATOM 745 C CA . SER A 1 91 ? 24.031 -3.558 -23.914 1.00 59.47 91 SER A CA 1
ATOM 746 C C . SER A 1 91 ? 23.803 -2.644 -25.125 1.00 59.47 91 SER A C 1
ATOM 748 O O . SER A 1 91 ? 23.886 -3.110 -26.252 1.00 59.47 91 SER A O 1
ATOM 750 N N . ALA A 1 92 ? 23.535 -1.352 -24.908 1.00 57.62 92 ALA A N 1
ATOM 751 C CA . ALA A 1 92 ? 23.352 -0.351 -25.965 1.00 57.62 92 ALA A CA 1
ATOM 752 C C . ALA A 1 92 ? 24.660 0.328 -26.430 1.00 57.62 92 ALA A C 1
ATOM 754 O O . ALA A 1 92 ? 24.613 1.216 -27.275 1.00 57.62 92 ALA A O 1
ATOM 755 N N . LYS A 1 93 ? 25.819 -0.044 -25.864 1.00 51.94 93 LYS A N 1
ATOM 756 C CA . LYS A 1 93 ? 27.156 0.404 -26.304 1.00 51.94 93 LYS A CA 1
ATOM 757 C C . LYS A 1 93 ? 27.812 -0.595 -27.276 1.00 51.94 93 LYS A C 1
ATOM 759 O O . LYS A 1 93 ? 29.017 -0.826 -27.190 1.00 51.94 93 LYS A O 1
ATOM 764 N N . ILE A 1 94 ? 27.014 -1.190 -28.161 1.00 46.84 94 ILE A N 1
ATOM 765 C CA . ILE A 1 94 ? 27.481 -1.969 -29.317 1.00 46.84 94 ILE A CA 1
ATOM 766 C C . ILE A 1 94 ? 27.293 -1.105 -30.558 1.00 46.84 94 ILE A C 1
ATOM 768 O O . ILE A 1 94 ? 26.191 -0.524 -30.679 1.00 46.84 94 ILE A O 1
#

pLDDT: mean 79.3, std 13.33, range [42.97, 95.31]

Sequence (94 aa):
MSTDGNSILQNQQHDLRIFIFSLVVACPINRNPREDCPFSKIREDCSLEEKYHYAENLFPYEAVELIEYHNKCYERQIMAIKAAARCVRQSAKI

Foldseek 3Di:
DPPPPVVVVVVVLVVLLVVQLVCLCDPPLDPDPDPPQPSPCVNPPHDSVVSSVVSVPDDPVRSVVNVVVSVVVVVVSVVVVVVVVVVVVVVVPD

Radius of gyration: 18.08 Å; chains: 1; bounding box: 42×40×58 Å

Secondary structure (DSSP, 8-state):
---HHHHHHHHHHHHHHHHHHHHHH--TT-SS--TT-TTHHHHHH--HHHHHHHHHH--HHHHHHHHHHHHHHHHHHHHHHHHHHHHHHHHT--